Protein AF-A0A7V9I1A1-F1 (afdb_monomer_lite)

Secondary structure (DSSP, 8-state):
----HHHHHHHHHHHHHHHHHHHHHHHHHHTTS-----EETTEE--EEGGGGTTSS--SHHHHHHHHHHTT--EEEEEHHHHHHHTTPPP--PPTT-TTSTT-----PPPPHHHHHHHHHHHHHHHHHHHH--HHHHHHHHHHHHHTT-EEEEEEPPPTT--

Radius of gyration: 25.48 Å; chains: 1; bounding box: 79×48×52 Å

pLDDT: mean 81.02, std 17.99, range [33.78, 98.0]

Sequence (162 aa):
MSVTRREFGKLAIAAVPAALIGDRVLASAAAQQPRPNSLINGVQIGVISYSYRAMPAQGADAVLRYVLESGISAVELMGGPIEAYAGAPAMTRPPGGPGGPGGPGGRRPPTPEEVAAREKYAAELKAWRLSQSMDTFKALRKMYNDAGVTIYATKLLATSMS

Structure (mmCIF, N/CA/C/O backbone):
data_AF-A0A7V9I1A1-F1
#
_entry.id   AF-A0A7V9I1A1-F1
#
loop_
_atom_site.group_PDB
_atom_site.id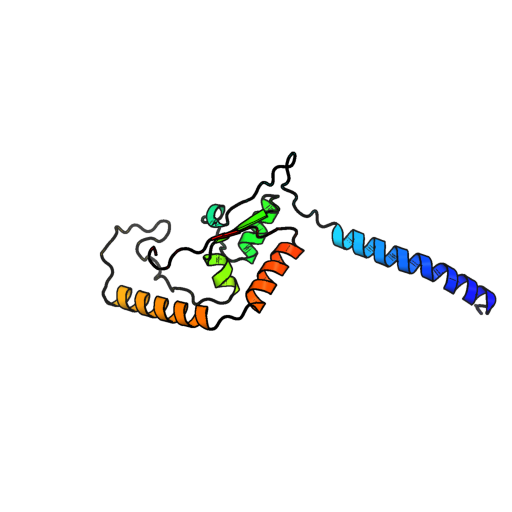
_atom_site.type_symbol
_atom_site.label_atom_id
_atom_site.label_alt_id
_atom_site.label_comp_id
_atom_site.label_asym_id
_atom_site.label_entity_id
_atom_site.label_seq_id
_atom_site.pdbx_PDB_ins_code
_atom_site.Cartn_x
_atom_site.Cartn_y
_atom_site.Cartn_z
_atom_site.occupancy
_atom_site.B_iso_or_equiv
_atom_site.auth_seq_id
_atom_site.auth_comp_id
_atom_site.auth_asym_id
_atom_site.auth_atom_id
_atom_site.pdbx_PDB_model_num
ATOM 1 N N . MET A 1 1 ? -41.710 -38.151 23.138 1.00 54.78 1 MET A N 1
ATOM 2 C CA . MET A 1 1 ? -42.169 -36.959 23.885 1.00 54.78 1 MET A CA 1
ATOM 3 C C . MET A 1 1 ? 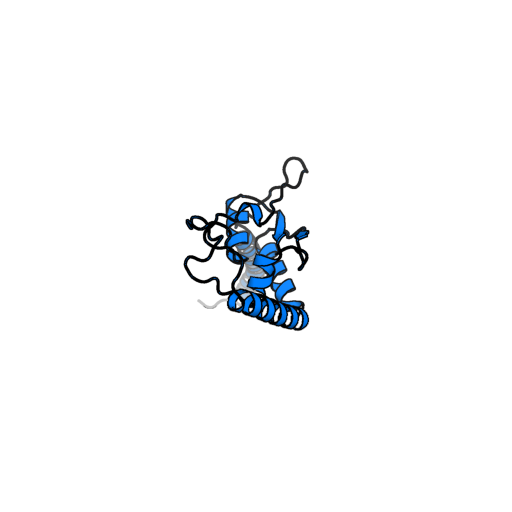-43.007 -36.105 22.950 1.00 54.78 1 MET A C 1
ATOM 5 O O . MET A 1 1 ? -42.492 -35.682 21.925 1.00 54.78 1 MET A O 1
ATOM 9 N N . SER A 1 2 ? -44.292 -35.910 23.242 1.00 71.31 2 SER A N 1
ATOM 10 C CA . SER A 1 2 ? -45.163 -35.009 22.478 1.00 71.31 2 SER A CA 1
ATOM 11 C C . SER A 1 2 ? -45.074 -33.603 23.069 1.00 71.31 2 SER A C 1
ATOM 13 O O . SER A 1 2 ? -45.485 -33.403 24.208 1.00 71.31 2 SER A O 1
ATOM 15 N N . VAL A 1 3 ? -44.533 -32.645 22.317 1.00 77.44 3 VAL A N 1
ATOM 16 C CA . VAL A 1 3 ? -44.483 -31.236 22.733 1.00 77.44 3 VAL A CA 1
ATOM 17 C C . VAL A 1 3 ? -45.867 -30.622 22.536 1.00 77.44 3 VAL A C 1
ATOM 19 O O . VAL A 1 3 ? -46.421 -30.651 21.437 1.00 77.44 3 VAL A O 1
ATOM 22 N N . THR A 1 4 ? -46.452 -30.076 23.598 1.00 87.44 4 THR A N 1
ATOM 23 C CA . THR A 1 4 ? -47.755 -29.407 23.526 1.00 87.44 4 THR A CA 1
ATOM 24 C C . THR A 1 4 ? -47.635 -28.040 22.849 1.00 87.44 4 THR A C 1
ATOM 26 O O . THR A 1 4 ? -46.586 -27.397 22.876 1.00 87.44 4 THR A O 1
ATOM 29 N N . ARG A 1 5 ? -48.736 -27.524 22.281 1.00 82.69 5 ARG A N 1
ATOM 30 C CA . ARG A 1 5 ? -48.761 -26.193 21.632 1.00 82.69 5 ARG A CA 1
ATOM 31 C C . ARG A 1 5 ? -48.266 -25.069 22.555 1.00 82.69 5 ARG A C 1
ATOM 33 O O . ARG A 1 5 ? -47.632 -24.122 22.101 1.00 82.69 5 ARG A O 1
ATOM 40 N N . ARG A 1 6 ? -48.523 -25.193 23.861 1.00 81.00 6 ARG A N 1
ATOM 41 C CA . ARG A 1 6 ? -48.079 -24.239 24.887 1.00 81.00 6 ARG A CA 1
ATOM 42 C C . ARG A 1 6 ? -46.581 -24.348 25.176 1.00 81.00 6 ARG A C 1
ATOM 44 O O . ARG A 1 6 ? -45.935 -23.331 25.404 1.00 81.00 6 ARG A O 1
ATOM 51 N N . GLU A 1 7 ? -46.029 -25.556 25.168 1.00 81.50 7 GLU A N 1
ATOM 52 C CA . GLU A 1 7 ? -44.587 -25.784 25.326 1.00 81.50 7 GLU A CA 1
ATOM 53 C C . GLU A 1 7 ? -43.812 -25.328 24.092 1.00 81.50 7 GLU A C 1
ATOM 55 O O . GLU A 1 7 ? -42.782 -24.676 24.238 1.00 81.50 7 GLU A O 1
ATOM 60 N N . PHE A 1 8 ? -44.354 -25.560 22.893 1.00 81.62 8 PHE A N 1
ATOM 61 C CA . PHE A 1 8 ? -43.790 -25.037 21.649 1.00 81.62 8 PHE A CA 1
ATOM 62 C C . PHE A 1 8 ? -43.726 -23.503 21.658 1.00 81.62 8 PHE A C 1
ATOM 64 O O . PHE A 1 8 ? -42.681 -22.931 21.362 1.00 81.62 8 PHE A O 1
ATOM 71 N N . GLY A 1 9 ? -44.804 -22.830 22.080 1.00 79.12 9 GLY A N 1
ATOM 72 C CA . GLY A 1 9 ? -44.822 -21.368 22.202 1.00 79.12 9 GLY A CA 1
ATOM 73 C C . GLY A 1 9 ? -43.788 -20.829 23.198 1.00 79.12 9 GLY A C 1
ATOM 74 O O . GLY A 1 9 ? -43.125 -19.832 22.920 1.00 79.12 9 GLY A O 1
ATOM 75 N N . LYS A 1 10 ? -43.585 -21.513 24.331 1.00 77.12 10 LYS A N 1
ATOM 76 C CA . LYS A 1 10 ? -42.542 -21.152 25.306 1.00 77.12 10 LYS A CA 1
ATOM 77 C C . LYS A 1 10 ? -41.131 -21.336 24.741 1.00 77.12 10 LYS A C 1
ATOM 79 O O . LYS A 1 10 ? -40.283 -20.476 24.964 1.00 77.12 10 LYS A O 1
ATOM 84 N N . LEU A 1 11 ? -40.890 -22.418 23.997 1.00 76.62 11 LEU A N 1
ATOM 85 C CA . LEU A 1 11 ? -39.599 -22.672 23.351 1.00 76.62 11 LEU A CA 1
ATOM 86 C C . LEU A 1 11 ? -39.292 -21.630 22.266 1.00 76.62 11 LEU A C 1
ATOM 88 O O . LEU A 1 11 ? -38.180 -21.115 22.209 1.00 76.62 11 LEU A O 1
ATOM 92 N N . ALA A 1 12 ? -40.286 -21.284 21.443 1.00 74.62 12 ALA A N 1
ATOM 93 C CA . ALA A 1 12 ? -40.140 -20.299 20.375 1.00 74.62 12 ALA A CA 1
ATOM 94 C C . ALA A 1 12 ? -39.806 -18.900 20.921 1.00 74.62 12 ALA A C 1
ATOM 96 O O . ALA A 1 12 ? -38.932 -18.224 20.385 1.00 74.62 12 ALA A O 1
ATOM 97 N N . ILE A 1 13 ? -40.439 -18.486 22.026 1.00 74.81 13 ILE A N 1
ATOM 98 C CA . ILE A 1 13 ? -40.155 -17.195 22.673 1.00 74.81 13 ILE A CA 1
ATOM 99 C C . ILE A 1 13 ? -38.755 -17.184 23.306 1.00 74.81 13 ILE A C 1
ATOM 101 O O . ILE A 1 13 ? -38.062 -16.175 23.219 1.00 74.81 13 ILE A O 1
ATOM 105 N N . ALA A 1 14 ? -38.306 -18.293 23.902 1.00 70.25 14 ALA A N 1
ATOM 106 C CA . ALA A 1 14 ? -36.967 -18.396 24.489 1.00 70.25 14 ALA A CA 1
ATOM 107 C C . ALA A 1 14 ? -35.839 -18.449 23.435 1.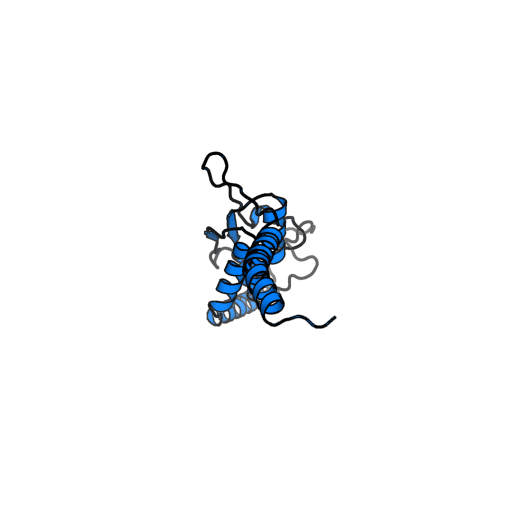00 70.25 14 ALA A C 1
ATOM 109 O O . ALA A 1 14 ? -34.715 -18.033 23.714 1.00 70.25 14 ALA A O 1
ATOM 110 N N . ALA A 1 15 ? -36.134 -18.919 22.220 1.00 63.28 15 ALA A N 1
ATOM 111 C CA . ALA A 1 15 ? -35.158 -19.032 21.138 1.00 63.28 15 ALA A CA 1
ATOM 112 C C . ALA A 1 15 ? -34.798 -17.682 20.488 1.00 63.28 15 ALA A C 1
ATOM 114 O O . ALA A 1 15 ? -33.676 -17.519 20.014 1.00 63.28 15 ALA A O 1
ATOM 115 N N . VAL A 1 16 ? -35.703 -16.694 20.493 1.00 65.62 16 VAL A N 1
ATOM 116 C CA . VAL A 1 16 ? -35.464 -15.386 19.849 1.00 65.62 16 VAL A CA 1
ATOM 117 C C . VAL A 1 16 ? -34.360 -14.576 20.552 1.00 65.62 16 VAL A C 1
ATOM 119 O O . VAL A 1 16 ? -33.427 -14.146 19.872 1.00 65.62 16 VAL A O 1
ATOM 122 N N . PRO A 1 17 ? -34.364 -14.403 21.891 1.00 66.19 17 PRO A N 1
ATOM 123 C CA . PRO A 1 17 ? -33.251 -13.763 22.592 1.00 66.19 17 PRO A CA 1
ATOM 124 C C . PRO A 1 17 ? -31.943 -14.545 22.444 1.00 66.19 17 PRO A C 1
ATOM 126 O O . PRO A 1 17 ? -30.890 -13.939 22.278 1.00 66.19 17 PRO A O 1
ATOM 129 N N . ALA A 1 18 ? -32.002 -15.881 22.462 1.00 65.69 18 ALA A N 1
ATOM 130 C CA . ALA A 1 18 ? -30.822 -16.732 22.334 1.00 65.69 18 ALA A CA 1
ATOM 131 C C . ALA A 1 18 ? -30.158 -16.614 20.950 1.00 65.69 18 ALA A C 1
ATOM 133 O O . ALA A 1 18 ? -28.935 -16.535 20.878 1.00 65.69 18 ALA A O 1
ATOM 134 N N . ALA A 1 19 ? -30.941 -16.523 19.870 1.00 64.44 19 ALA A N 1
ATOM 135 C CA . ALA A 1 19 ? -30.427 -16.285 18.519 1.00 64.44 19 ALA A CA 1
ATOM 136 C C . ALA A 1 19 ? -29.805 -14.884 18.381 1.00 64.44 19 ALA A C 1
ATOM 138 O O . ALA A 1 19 ? -28.697 -14.742 17.872 1.00 64.44 19 ALA A O 1
ATOM 139 N N . LEU A 1 20 ? -30.460 -13.854 18.931 1.00 65.56 20 LEU A N 1
ATOM 140 C CA . LEU A 1 20 ? -29.950 -12.477 18.909 1.00 65.56 20 LEU A CA 1
ATOM 141 C C . LEU A 1 20 ? -28.662 -12.299 19.732 1.00 65.56 20 LEU A C 1
ATOM 143 O O . LEU A 1 20 ? -27.807 -11.483 19.382 1.00 65.56 20 LEU A O 1
ATOM 147 N N . ILE A 1 21 ? -28.515 -13.043 20.831 1.00 66.81 21 ILE A N 1
ATOM 148 C CA . ILE A 1 21 ? -27.288 -13.065 21.637 1.00 66.81 21 ILE A CA 1
ATOM 149 C C . ILE A 1 21 ? -26.211 -13.893 20.930 1.00 66.81 21 ILE A C 1
ATOM 151 O O . ILE A 1 21 ? -25.067 -13.453 20.872 1.00 66.81 21 ILE A O 1
ATOM 155 N N . GLY A 1 22 ? -26.570 -15.038 20.345 1.00 62.88 22 GLY A N 1
ATOM 156 C CA . GLY A 1 22 ? -25.660 -15.888 19.576 1.00 62.88 22 GLY A CA 1
ATOM 157 C C . GLY A 1 22 ? -24.988 -15.137 18.427 1.00 62.88 22 GLY A C 1
ATOM 158 O O . GLY A 1 22 ? -23.762 -15.136 18.342 1.00 62.88 22 GLY A O 1
ATOM 159 N N . ASP A 1 23 ? -25.762 -14.400 17.627 1.00 59.75 23 ASP A N 1
ATOM 160 C CA . ASP A 1 23 ? -25.239 -13.603 16.509 1.00 59.75 23 ASP A CA 1
ATOM 161 C C . ASP A 1 23 ? -24.319 -12.467 16.977 1.00 59.75 23 ASP A C 1
ATOM 163 O O . ASP A 1 23 ? -23.288 -12.194 16.362 1.00 59.75 23 ASP A O 1
ATOM 167 N N . ARG A 1 24 ? -24.638 -11.818 18.103 1.00 58.84 24 ARG A N 1
ATOM 168 C CA . ARG A 1 24 ? -23.799 -10.751 18.679 1.00 58.84 24 ARG A CA 1
ATOM 169 C C . ARG A 1 24 ? -22.521 -11.279 19.323 1.00 58.84 24 ARG A C 1
ATOM 171 O O . ARG A 1 24 ? -21.488 -10.612 19.270 1.00 58.84 24 ARG A O 1
ATOM 178 N N . VAL A 1 25 ? -22.565 -12.463 19.922 1.00 60.09 25 VAL A N 1
ATOM 179 C CA . VAL A 1 25 ? -21.390 -13.120 20.506 1.00 60.09 25 VAL A CA 1
ATOM 180 C C . VAL A 1 25 ? -20.476 -13.650 19.401 1.00 60.09 25 VAL A C 1
ATOM 182 O O . VAL A 1 25 ? -19.271 -13.453 19.474 1.00 60.09 25 VAL A O 1
ATOM 185 N N . LEU A 1 26 ? -21.027 -14.210 18.323 1.00 60.12 26 LEU A N 1
ATOM 186 C CA . LEU A 1 26 ? -20.253 -14.620 17.148 1.00 60.12 26 LEU A CA 1
ATOM 187 C C . LEU A 1 26 ? -19.664 -13.421 16.393 1.00 60.12 26 LEU A C 1
ATOM 189 O O . LEU A 1 26 ? -18.498 -13.458 16.012 1.00 60.12 26 LEU A O 1
ATOM 193 N N . ALA A 1 27 ? -20.416 -12.328 16.237 1.00 59.75 27 ALA A N 1
ATOM 194 C CA . ALA A 1 27 ? -19.906 -11.098 15.631 1.00 59.75 27 ALA A CA 1
ATOM 195 C C . ALA A 1 27 ? -18.823 -10.424 16.491 1.00 59.75 27 ALA A C 1
ATOM 197 O O . ALA A 1 27 ? -17.846 -9.903 15.955 1.00 59.75 27 ALA A O 1
ATOM 198 N N . SER A 1 28 ? -18.956 -10.457 17.822 1.00 56.12 28 SER A N 1
ATOM 199 C CA . SER A 1 28 ? -17.919 -9.945 18.727 1.00 56.12 28 SER A CA 1
ATOM 200 C C . SER A 1 28 ? -16.705 -10.874 18.805 1.00 56.12 28 SER A C 1
ATOM 202 O O . SER A 1 28 ? -15.589 -10.376 18.903 1.00 56.12 28 SER A O 1
ATOM 204 N N . ALA A 1 29 ? -16.886 -12.190 18.646 1.00 56.19 29 ALA A N 1
ATOM 205 C CA . ALA A 1 29 ? -15.800 -13.158 18.520 1.00 56.19 29 ALA A CA 1
ATOM 206 C C . ALA A 1 29 ? -15.033 -13.052 17.193 1.00 56.19 29 ALA A C 1
ATOM 208 O O . ALA A 1 29 ? -13.807 -13.102 17.171 1.00 56.19 29 ALA A O 1
ATOM 209 N N . ALA A 1 30 ? -15.724 -12.795 16.083 1.00 53.94 30 ALA A N 1
ATOM 210 C CA . ALA A 1 30 ? -15.086 -12.480 14.805 1.00 53.94 30 ALA A CA 1
ATOM 211 C C . ALA A 1 30 ? -14.366 -11.114 14.822 1.00 53.94 30 ALA A C 1
ATOM 213 O O . ALA A 1 30 ? -13.427 -10.895 14.058 1.00 53.94 30 ALA A O 1
ATOM 214 N N . ALA A 1 31 ? -14.763 -10.204 15.718 1.00 55.06 31 ALA A N 1
ATOM 215 C CA . ALA A 1 31 ? -14.103 -8.920 15.945 1.00 55.06 31 ALA A CA 1
ATOM 216 C C . ALA A 1 31 ? -12.896 -8.991 16.908 1.00 55.06 31 ALA A C 1
ATOM 218 O O . ALA A 1 31 ? -12.267 -7.963 17.147 1.00 55.06 31 ALA A O 1
ATOM 219 N N . GLN A 1 32 ? -12.557 -10.171 17.450 1.00 53.56 32 GLN A N 1
ATOM 220 C CA . GLN A 1 32 ? -11.468 -10.361 18.424 1.00 53.56 32 GLN A CA 1
ATOM 221 C C . GLN A 1 32 ? -10.072 -10.513 17.813 1.00 53.56 32 GLN A C 1
ATOM 223 O O . GLN A 1 32 ? -9.121 -10.707 18.566 1.00 53.56 32 GLN A O 1
ATOM 228 N N . GLN A 1 33 ? -9.895 -10.391 16.493 1.00 56.78 33 GLN A N 1
ATOM 229 C CA . GLN A 1 33 ? -8.552 -10.101 15.985 1.00 56.78 33 GLN A CA 1
ATOM 230 C C . GLN A 1 33 ? -8.182 -8.703 16.496 1.00 56.78 33 GLN A C 1
ATOM 232 O O . GLN A 1 33 ? -8.873 -7.749 16.122 1.00 56.78 33 GLN A O 1
ATOM 237 N N . PRO A 1 34 ? -7.173 -8.555 17.379 1.00 66.25 34 PRO A N 1
ATOM 238 C CA . PRO A 1 34 ? -6.798 -7.248 17.888 1.00 66.25 34 PRO A CA 1
ATOM 239 C C . PRO A 1 34 ? -6.335 -6.413 16.698 1.00 66.25 34 PRO A C 1
ATOM 241 O O . PRO A 1 34 ? -5.241 -6.600 16.169 1.00 66.25 34 PRO A O 1
ATOM 244 N N . ARG A 1 35 ? -7.211 -5.518 16.232 1.00 81.75 35 ARG A N 1
ATOM 245 C CA . ARG A 1 35 ? -6.849 -4.560 15.195 1.00 81.75 35 ARG A CA 1
ATOM 246 C C . ARG A 1 35 ? -5.734 -3.688 15.763 1.00 81.75 35 ARG A C 1
ATOM 248 O O . ARG A 1 35 ? -5.852 -3.262 16.919 1.00 81.75 35 ARG A O 1
ATOM 255 N N . PRO A 1 36 ? -4.670 -3.414 14.995 1.00 90.38 36 PRO A N 1
ATOM 256 C CA . PRO A 1 36 ? -3.641 -2.507 15.466 1.00 90.38 36 PRO A CA 1
ATOM 257 C C . PRO A 1 36 ? -4.273 -1.151 15.784 1.00 90.38 36 PRO A C 1
ATOM 259 O O . PRO A 1 36 ? -5.216 -0.710 15.123 1.00 90.38 36 PRO A O 1
ATOM 262 N N . ASN A 1 37 ? -3.742 -0.480 16.799 1.00 93.94 37 ASN A N 1
ATOM 263 C CA . ASN A 1 37 ? -4.123 0.882 17.127 1.00 93.94 37 ASN A CA 1
ATOM 264 C C . ASN A 1 37 ? -2.868 1.667 17.489 1.00 93.94 37 ASN A C 1
ATOM 266 O O . ASN A 1 37 ? -2.389 1.606 18.619 1.00 93.94 37 ASN A O 1
ATOM 270 N N . SER A 1 38 ? -2.346 2.409 16.517 1.00 95.94 38 SER A N 1
ATOM 271 C CA . SER A 1 38 ? -1.167 3.253 16.697 1.00 95.94 38 SER A CA 1
ATOM 272 C C . SER A 1 38 ? -1.520 4.720 16.955 1.00 95.94 38 SER A C 1
ATOM 274 O O . SER A 1 38 ? -0.739 5.616 16.634 1.00 95.94 38 SER A O 1
ATOM 276 N N . LEU A 1 39 ? -2.692 4.977 17.546 1.00 96.44 39 LEU A N 1
ATOM 277 C CA . LEU A 1 39 ? -3.065 6.275 18.102 1.00 96.44 39 LEU A CA 1
ATOM 278 C C . LEU A 1 39 ? -2.554 6.379 19.546 1.00 96.44 39 LEU A C 1
ATOM 280 O O . LEU A 1 39 ? -3.176 5.874 20.480 1.00 96.44 39 LEU A O 1
ATOM 284 N N . ILE A 1 40 ? -1.417 7.045 19.734 1.00 95.62 40 ILE A N 1
ATOM 285 C CA . ILE A 1 40 ? -0.739 7.157 21.031 1.00 95.62 40 ILE A CA 1
ATOM 286 C C . ILE A 1 40 ? -0.933 8.576 21.552 1.00 95.62 40 ILE A C 1
ATOM 288 O O . ILE A 1 40 ? -0.475 9.531 20.932 1.00 95.62 40 ILE A O 1
ATOM 292 N N . ASN A 1 41 ? -1.625 8.730 22.684 1.00 96.44 41 ASN A N 1
ATOM 293 C CA . ASN A 1 41 ? -1.917 10.037 23.291 1.00 96.44 41 ASN A CA 1
ATOM 294 C C . ASN A 1 41 ? -2.558 11.040 22.306 1.00 96.44 41 ASN A C 1
ATOM 296 O O . ASN A 1 41 ? -2.259 12.231 22.332 1.00 96.44 41 ASN A O 1
ATOM 300 N N . GLY A 1 42 ? -3.414 10.550 21.403 1.00 96.25 42 GLY A N 1
ATOM 301 C CA . GLY A 1 42 ? -4.063 11.363 20.367 1.00 96.25 42 GLY A CA 1
ATOM 302 C C . GLY A 1 42 ? -3.211 11.636 19.120 1.00 96.25 42 GLY A C 1
ATOM 303 O O . GLY A 1 42 ? -3.704 12.258 18.184 1.00 96.25 42 GLY A O 1
ATOM 304 N N . VAL A 1 43 ? -1.968 11.149 19.062 1.00 97.00 43 VAL A N 1
ATOM 305 C CA . VAL A 1 43 ? -1.088 11.268 17.891 1.00 97.00 43 VAL A CA 1
ATOM 306 C C . VAL A 1 43 ? -1.147 9.985 17.067 1.00 97.00 43 VAL A C 1
ATOM 308 O O . VAL A 1 43 ? -0.827 8.904 17.561 1.00 97.00 43 VAL A O 1
ATOM 311 N N . GLN A 1 44 ? -1.554 10.095 15.799 1.00 97.25 44 GLN A N 1
ATOM 312 C CA . GLN A 1 44 ? -1.563 8.963 14.873 1.00 97.25 44 GLN A CA 1
ATOM 313 C C . GLN A 1 44 ? -0.137 8.669 14.406 1.00 97.25 44 GLN A C 1
ATOM 315 O O . GLN A 1 44 ? 0.443 9.432 13.634 1.00 97.25 44 GLN A O 1
ATOM 320 N N . ILE A 1 45 ? 0.410 7.532 14.827 1.00 97.69 45 ILE A N 1
ATOM 321 C CA . ILE A 1 45 ? 1.676 7.025 14.304 1.00 97.69 45 ILE A CA 1
ATOM 322 C C . ILE A 1 45 ? 1.381 6.234 13.034 1.00 97.69 45 ILE A C 1
ATOM 324 O O . ILE A 1 45 ? 0.563 5.311 13.047 1.00 97.69 45 ILE A O 1
ATOM 328 N N . GLY A 1 46 ? 2.020 6.620 11.934 1.00 97.19 46 GLY A N 1
ATOM 329 C CA . GLY A 1 46 ? 1.915 5.950 10.643 1.00 97.19 46 GLY A CA 1
ATOM 330 C C . GLY A 1 46 ? 3.277 5.541 10.097 1.00 97.19 46 GLY A C 1
ATOM 331 O O . GLY A 1 46 ? 4.318 5.928 10.629 1.00 97.19 46 GLY A O 1
ATOM 332 N N . VAL A 1 47 ? 3.269 4.753 9.025 1.00 97.44 47 VAL A N 1
ATOM 333 C CA . VAL A 1 47 ? 4.489 4.290 8.353 1.00 97.44 47 VAL A CA 1
ATOM 334 C C . VAL A 1 47 ? 4.361 4.418 6.838 1.00 97.44 47 VAL A C 1
ATOM 336 O O . VAL A 1 47 ? 3.307 4.150 6.271 1.00 97.44 47 VAL A O 1
ATOM 339 N N . ILE A 1 48 ? 5.442 4.798 6.161 1.00 96.81 48 ILE A N 1
ATOM 340 C CA . ILE A 1 48 ? 5.530 4.717 4.699 1.00 96.81 48 ILE A CA 1
ATOM 341 C C . ILE A 1 48 ? 6.001 3.321 4.278 1.00 96.81 48 ILE A C 1
ATOM 343 O O . ILE A 1 48 ? 6.930 2.772 4.871 1.00 96.81 48 ILE A O 1
ATOM 347 N N . SER A 1 49 ? 5.432 2.758 3.209 1.00 95.00 49 SER A N 1
ATOM 348 C CA . SER A 1 49 ? 5.794 1.418 2.717 1.00 95.00 49 SER A CA 1
ATOM 349 C C . SER A 1 49 ? 7.295 1.251 2.417 1.00 95.00 49 SER A C 1
ATOM 351 O O . SER A 1 49 ? 7.824 0.146 2.511 1.00 95.00 49 SER A O 1
ATOM 353 N N . TYR A 1 50 ? 8.016 2.342 2.119 1.00 94.00 50 TYR 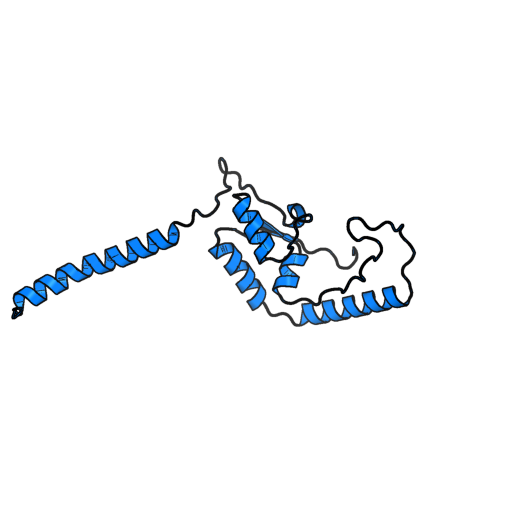A N 1
ATOM 354 C CA . TYR A 1 50 ? 9.472 2.344 1.900 1.00 94.00 50 TYR A CA 1
ATOM 355 C C . TYR A 1 50 ? 10.299 1.891 3.113 1.00 94.00 50 TYR A C 1
ATOM 357 O O . TYR A 1 50 ? 11.445 1.445 2.963 1.00 94.00 50 TYR A O 1
ATOM 365 N N . SER A 1 51 ? 9.743 1.996 4.321 1.00 95.31 51 SER A N 1
ATOM 366 C CA . SER A 1 51 ? 10.380 1.486 5.537 1.00 95.31 51 SER A CA 1
ATOM 367 C C . SER A 1 51 ? 10.633 -0.024 5.454 1.00 95.31 51 SER A C 1
ATOM 369 O O . SER A 1 51 ? 11.605 -0.503 6.029 1.00 95.31 51 SER A O 1
ATOM 371 N N . TYR A 1 52 ? 9.849 -0.751 4.646 1.00 94.75 52 TYR A N 1
ATOM 372 C CA . TYR A 1 52 ? 9.961 -2.197 4.433 1.00 94.75 52 TYR A CA 1
ATOM 373 C C . TYR A 1 52 ? 10.727 -2.590 3.156 1.00 94.75 52 TYR A C 1
ATOM 375 O O . TYR A 1 52 ? 10.686 -3.746 2.748 1.00 94.75 52 TYR A O 1
ATOM 383 N N . ARG A 1 53 ? 11.458 -1.675 2.503 1.00 91.56 53 ARG A N 1
ATOM 384 C CA . ARG A 1 53 ? 12.153 -1.936 1.215 1.00 91.56 53 ARG A CA 1
ATOM 385 C C . ARG A 1 53 ? 13.175 -3.081 1.231 1.00 91.56 53 ARG A C 1
ATOM 387 O O . ARG A 1 53 ? 13.530 -3.596 0.179 1.00 91.56 53 ARG A O 1
ATOM 394 N N . ALA A 1 54 ? 13.701 -3.420 2.408 1.00 90.50 54 ALA A N 1
ATOM 395 C CA . ALA A 1 54 ? 14.657 -4.512 2.589 1.00 90.50 54 ALA A CA 1
ATOM 396 C C . ALA A 1 54 ? 13.968 -5.855 2.891 1.00 90.50 54 ALA A C 1
ATOM 398 O O . ALA A 1 54 ? 14.644 -6.866 3.059 1.00 90.50 54 ALA A O 1
ATOM 399 N N . MET A 1 55 ? 12.634 -5.867 2.978 1.00 90.50 55 MET A N 1
ATOM 400 C CA . MET A 1 55 ? 11.864 -7.073 3.251 1.00 90.50 55 MET A CA 1
ATOM 401 C C . MET A 1 55 ? 11.710 -7.925 1.977 1.00 90.50 55 MET A C 1
ATOM 403 O O . MET A 1 55 ? 11.588 -7.368 0.884 1.00 90.50 55 MET A O 1
ATOM 407 N N . PRO A 1 56 ? 11.666 -9.266 2.080 1.00 88.75 56 PRO A N 1
ATOM 408 C CA . PRO A 1 56 ? 11.696 -10.147 0.908 1.00 88.75 56 PRO A CA 1
ATOM 409 C C . PRO A 1 56 ? 10.514 -9.986 -0.059 1.00 88.75 56 PRO A C 1
ATOM 411 O O . PRO A 1 56 ? 10.694 -10.080 -1.270 1.00 88.75 56 PRO A O 1
ATOM 414 N N . ALA A 1 57 ? 9.307 -9.743 0.460 1.00 90.19 57 ALA A N 1
ATOM 415 C CA . ALA A 1 57 ? 8.102 -9.568 -0.344 1.00 90.19 57 ALA A CA 1
ATOM 416 C C . ALA A 1 57 ? 7.689 -8.092 -0.355 1.00 90.19 57 ALA A C 1
ATOM 418 O O . ALA A 1 57 ? 7.675 -7.443 0.683 1.00 90.19 57 ALA A O 1
ATOM 419 N N . GLN A 1 58 ? 7.354 -7.559 -1.531 1.00 87.75 58 GLN A N 1
ATOM 420 C CA . GLN A 1 58 ? 7.059 -6.130 -1.727 1.00 87.75 58 GLN A CA 1
ATOM 421 C C . GLN A 1 58 ? 5.624 -5.874 -2.232 1.00 87.75 58 GLN A C 1
ATOM 423 O O . GLN A 1 58 ? 5.279 -4.742 -2.567 1.00 87.75 58 GLN A O 1
ATOM 428 N N . GLY A 1 59 ? 4.789 -6.918 -2.304 1.00 91.69 59 GLY A N 1
ATOM 429 C CA . GLY A 1 59 ? 3.372 -6.810 -2.665 1.00 91.69 59 GLY A CA 1
ATOM 430 C C . GLY A 1 59 ? 2.548 -6.080 -1.600 1.00 91.69 59 GLY A C 1
ATOM 431 O O . GLY A 1 59 ? 2.978 -5.939 -0.454 1.00 91.69 59 GLY A O 1
ATOM 432 N N . ALA A 1 60 ? 1.356 -5.609 -1.969 1.00 94.44 60 ALA A N 1
ATOM 433 C CA . ALA A 1 60 ? 0.466 -4.912 -1.038 1.00 94.44 60 ALA A CA 1
ATOM 434 C C . ALA A 1 60 ? 0.048 -5.791 0.156 1.00 94.44 60 ALA A C 1
ATOM 436 O O . ALA A 1 60 ? 0.029 -5.330 1.292 1.00 94.44 60 ALA A O 1
ATOM 437 N N . ASP A 1 61 ? -0.200 -7.078 -0.074 1.00 95.25 61 ASP A N 1
ATOM 438 C CA . ASP A 1 61 ? -0.472 -8.072 0.968 1.00 95.25 61 ASP A CA 1
ATOM 439 C C . ASP A 1 61 ? 0.706 -8.217 1.950 1.00 95.25 61 ASP A C 1
ATOM 441 O O . ASP A 1 61 ? 0.521 -8.275 3.167 1.00 95.25 61 ASP A O 1
ATOM 445 N N . ALA A 1 62 ? 1.937 -8.216 1.428 1.00 95.50 62 ALA A N 1
ATOM 446 C CA . ALA A 1 62 ? 3.145 -8.302 2.234 1.00 95.50 62 ALA A CA 1
ATOM 447 C C . ALA A 1 62 ? 3.369 -7.034 3.059 1.00 95.50 62 ALA A C 1
ATOM 449 O O . ALA A 1 62 ? 3.642 -7.125 4.253 1.00 95.50 62 ALA A O 1
ATOM 450 N N . VAL A 1 63 ? 3.195 -5.860 2.446 1.00 96.50 63 VAL A N 1
ATOM 451 C CA . VAL A 1 63 ? 3.275 -4.578 3.152 1.00 96.50 63 VAL A CA 1
ATOM 452 C C . VAL A 1 63 ? 2.221 -4.508 4.252 1.00 96.50 63 VAL A C 1
ATOM 454 O O . VAL A 1 63 ? 2.558 -4.120 5.367 1.00 96.50 63 VAL A O 1
ATOM 457 N N . LEU A 1 64 ? 0.975 -4.909 3.980 1.00 97.12 64 LEU A N 1
ATOM 458 C CA . LEU A 1 64 ? -0.073 -4.967 4.999 1.00 97.12 64 LEU A CA 1
ATOM 459 C C . LEU A 1 64 ? 0.351 -5.850 6.175 1.00 97.12 64 LEU A C 1
ATOM 461 O O . LEU A 1 64 ? 0.280 -5.410 7.317 1.00 97.12 64 LEU A O 1
ATOM 465 N N . ARG A 1 65 ? 0.861 -7.056 5.906 1.00 96.50 65 ARG A N 1
ATOM 466 C CA . ARG A 1 65 ? 1.366 -7.947 6.957 1.00 96.50 65 ARG A CA 1
ATOM 467 C C . ARG A 1 65 ? 2.452 -7.281 7.808 1.00 96.50 65 ARG A C 1
ATOM 469 O O . ARG A 1 65 ? 2.348 -7.315 9.027 1.00 96.50 65 ARG A O 1
ATOM 476 N N . TYR A 1 66 ? 3.436 -6.617 7.201 1.00 97.12 66 TYR A N 1
ATOM 477 C CA . TYR A 1 66 ? 4.493 -5.934 7.959 1.00 97.12 66 TYR A CA 1
ATOM 478 C C . TYR A 1 66 ? 3.964 -4.779 8.816 1.00 97.12 66 TYR A C 1
ATOM 480 O O . TYR A 1 66 ? 4.435 -4.571 9.934 1.00 97.12 66 TYR A O 1
ATOM 488 N N . VAL A 1 67 ? 2.970 -4.041 8.314 1.00 97.06 67 VAL A N 1
ATOM 489 C CA . VAL A 1 67 ? 2.291 -2.974 9.063 1.00 97.06 67 VAL A CA 1
ATOM 490 C C . VAL A 1 67 ? 1.574 -3.547 10.289 1.00 97.06 67 VAL A C 1
ATOM 492 O O . VAL A 1 67 ? 1.736 -3.016 11.389 1.00 97.06 67 VAL A O 1
ATOM 495 N N . LEU A 1 68 ? 0.854 -4.661 10.116 1.00 96.06 68 LEU A N 1
ATOM 496 C CA . LEU A 1 68 ? 0.174 -5.371 11.203 1.00 96.06 68 LEU A CA 1
ATOM 497 C C . LEU A 1 68 ? 1.168 -5.898 12.248 1.00 96.06 68 LEU A C 1
ATOM 499 O O . LEU A 1 68 ? 0.982 -5.660 13.438 1.00 96.06 68 LEU A O 1
ATOM 503 N N . GLU A 1 69 ? 2.251 -6.546 11.812 1.00 95.31 69 GLU A N 1
ATOM 504 C CA . GLU A 1 69 ? 3.327 -7.045 12.687 1.00 95.31 69 GLU A CA 1
ATOM 505 C C . GLU A 1 69 ? 4.029 -5.914 13.456 1.00 95.31 69 GLU A C 1
ATOM 507 O O . GLU A 1 69 ? 4.504 -6.119 14.570 1.00 95.31 69 GLU A O 1
ATOM 512 N N . SER A 1 70 ? 4.053 -4.703 12.893 1.00 95.44 70 SER A N 1
ATOM 513 C CA . SER A 1 70 ? 4.595 -3.508 13.552 1.00 95.44 70 SER A CA 1
ATOM 514 C C . SER A 1 70 ? 3.619 -2.868 14.552 1.00 95.44 70 SER A C 1
ATOM 516 O O . SER A 1 70 ? 3.977 -1.889 15.203 1.00 95.44 70 SER A O 1
ATOM 518 N N . GLY A 1 71 ? 2.378 -3.359 14.653 1.00 96.06 71 GLY A N 1
ATOM 519 C CA . GLY A 1 71 ? 1.334 -2.763 15.491 1.00 96.06 71 GLY A CA 1
ATOM 520 C C . GLY A 1 71 ? 0.833 -1.402 14.992 1.00 96.06 71 GLY A C 1
ATOM 521 O O . GLY A 1 71 ? 0.281 -0.627 15.772 1.00 96.06 71 GLY A O 1
ATOM 522 N N . ILE A 1 72 ? 1.029 -1.091 13.706 1.00 97.25 72 ILE A N 1
ATOM 523 C CA . ILE A 1 72 ? 0.669 0.199 13.104 1.00 97.25 72 ILE A CA 1
ATOM 524 C C . ILE A 1 72 ? -0.705 0.119 12.426 1.00 97.25 72 ILE A C 1
ATOM 526 O O . ILE A 1 72 ? -1.021 -0.855 11.752 1.00 97.25 72 ILE A O 1
ATOM 530 N N . SER A 1 73 ? -1.527 1.162 12.581 1.00 97.38 73 SER A N 1
ATOM 531 C CA . SER A 1 73 ? -2.889 1.251 12.028 1.00 97.38 73 SER A CA 1
ATOM 532 C C . SER A 1 73 ? -3.053 2.299 10.920 1.00 97.38 73 SER A C 1
ATOM 534 O O . SER A 1 73 ? -4.162 2.525 10.436 1.00 97.38 73 SER A O 1
ATOM 536 N N . ALA A 1 74 ? -1.964 2.941 10.488 1.00 98.00 74 ALA A N 1
ATOM 537 C CA . ALA A 1 74 ? -1.969 3.957 9.438 1.00 98.00 74 ALA A CA 1
ATOM 538 C C . ALA A 1 74 ? -0.750 3.813 8.514 1.00 98.00 74 ALA A C 1
ATOM 540 O O . ALA A 1 74 ? 0.386 3.731 8.980 1.00 98.00 74 ALA A O 1
ATOM 541 N N . VAL A 1 75 ? -0.968 3.808 7.198 1.00 97.94 75 VAL A N 1
ATOM 542 C CA . VAL A 1 75 ? 0.094 3.599 6.204 1.00 97.94 75 VAL A CA 1
ATOM 543 C C . VAL A 1 75 ? 0.025 4.588 5.035 1.00 97.94 75 VAL A C 1
ATOM 545 O O . VAL A 1 75 ? -1.049 4.897 4.515 1.00 97.94 75 VAL A O 1
ATOM 548 N N . GLU A 1 76 ? 1.190 5.059 4.596 1.00 97.38 76 GLU A N 1
ATOM 549 C CA . GLU A 1 76 ? 1.395 5.696 3.296 1.00 97.38 76 GLU A CA 1
ATOM 550 C C . GLU A 1 76 ? 1.923 4.649 2.315 1.00 97.38 76 GLU A C 1
ATOM 552 O O . GLU A 1 76 ? 2.996 4.071 2.514 1.00 97.38 76 GLU A O 1
ATOM 557 N N . LEU A 1 77 ? 1.181 4.404 1.236 1.00 95.50 77 LEU A N 1
ATOM 558 C CA . LEU A 1 77 ? 1.599 3.461 0.202 1.00 95.50 77 LEU A CA 1
ATOM 559 C C . LEU A 1 77 ? 2.305 4.186 -0.941 1.00 95.50 77 LEU A C 1
ATOM 561 O O . LEU A 1 77 ? 1.769 5.123 -1.533 1.00 95.50 77 LEU A O 1
ATOM 565 N N . MET A 1 78 ? 3.505 3.725 -1.288 1.00 92.38 78 MET A N 1
ATOM 566 C CA . MET A 1 78 ? 4.148 4.107 -2.544 1.00 92.38 78 MET A CA 1
ATOM 567 C C . MET A 1 78 ? 3.489 3.410 -3.739 1.00 92.38 78 MET A C 1
ATOM 569 O O . MET A 1 78 ? 2.869 2.359 -3.591 1.00 92.38 78 MET A O 1
ATOM 573 N N . GLY A 1 79 ? 3.692 3.957 -4.940 1.00 86.88 79 GLY A N 1
ATOM 574 C CA . GLY A 1 79 ? 3.133 3.410 -6.181 1.00 86.88 79 GLY A CA 1
ATOM 575 C C . GLY A 1 79 ? 3.450 1.931 -6.442 1.00 86.88 79 GLY A C 1
ATOM 576 O O . GLY A 1 79 ? 2.589 1.228 -6.946 1.00 86.88 79 GLY A O 1
ATOM 577 N N . GLY A 1 80 ? 4.624 1.426 -6.040 1.00 87.00 80 GLY A N 1
ATOM 578 C CA . GLY A 1 80 ? 5.049 0.043 -6.318 1.00 87.00 80 GLY A CA 1
ATOM 579 C C . GLY A 1 80 ? 4.051 -1.034 -5.856 1.00 87.00 80 GLY A C 1
ATOM 580 O O . GLY A 1 80 ? 3.488 -1.721 -6.705 1.00 87.00 80 GLY A O 1
ATOM 581 N N . PRO A 1 81 ? 3.782 -1.176 -4.542 1.00 90.75 81 PRO A N 1
ATOM 582 C CA . PRO A 1 81 ? 2.799 -2.139 -4.036 1.00 90.75 81 PRO A CA 1
ATOM 583 C C . PRO A 1 81 ? 1.387 -1.951 -4.612 1.00 90.75 81 PRO A C 1
ATOM 585 O O . PRO A 1 81 ? 0.683 -2.932 -4.841 1.00 90.75 81 PRO A O 1
ATOM 588 N N . ILE A 1 82 ? 0.980 -0.701 -4.863 1.00 92.88 82 ILE A N 1
ATOM 589 C CA . ILE A 1 82 ? -0.344 -0.359 -5.403 1.00 92.88 82 ILE A CA 1
ATOM 590 C C . ILE A 1 82 ? -0.484 -0.851 -6.848 1.00 92.88 82 ILE A C 1
ATOM 592 O O . ILE A 1 82 ? -1.458 -1.518 -7.188 1.00 92.88 82 ILE A O 1
ATOM 596 N N . GLU A 1 83 ? 0.491 -0.527 -7.697 1.00 91.31 83 GLU A N 1
ATOM 597 C CA . GLU A 1 83 ? 0.499 -0.896 -9.112 1.00 91.31 83 GLU A CA 1
ATOM 598 C C . GLU A 1 83 ? 0.674 -2.408 -9.285 1.00 91.31 83 GLU A C 1
ATOM 600 O O . GLU A 1 83 ? -0.035 -3.016 -10.082 1.00 91.31 83 GLU A O 1
ATOM 605 N N . ALA A 1 84 ? 1.533 -3.038 -8.477 1.00 90.06 84 ALA A N 1
ATOM 606 C CA . ALA A 1 84 ? 1.693 -4.490 -8.468 1.00 90.06 84 ALA A CA 1
ATOM 607 C C . ALA A 1 84 ? 0.386 -5.211 -8.098 1.00 90.06 84 ALA A C 1
ATOM 609 O O . ALA A 1 84 ? 0.008 -6.169 -8.768 1.00 90.06 84 ALA A O 1
ATOM 610 N N . TYR A 1 85 ? -0.340 -4.727 -7.081 1.00 93.06 85 TYR A N 1
ATOM 611 C CA . TYR A 1 85 ? -1.657 -5.268 -6.723 1.00 93.06 85 TYR A CA 1
ATOM 612 C C . TYR A 1 85 ? -2.675 -5.121 -7.861 1.00 93.06 85 TYR A C 1
ATOM 614 O O . TYR A 1 85 ? -3.500 -6.004 -8.079 1.00 93.06 85 TYR A O 1
ATOM 622 N N . ALA A 1 86 ? -2.594 -4.021 -8.611 1.00 92.81 86 ALA A N 1
ATOM 623 C CA . ALA A 1 86 ? -3.440 -3.782 -9.772 1.00 92.81 86 ALA A CA 1
ATOM 624 C C . ALA A 1 86 ? -3.012 -4.555 -11.038 1.00 92.81 86 ALA A C 1
ATOM 626 O O . ALA A 1 86 ? -3.666 -4.444 -12.072 1.00 92.81 86 ALA A O 1
ATOM 627 N N . GLY A 1 87 ? -1.947 -5.359 -10.971 1.00 91.75 87 GLY A N 1
ATOM 628 C CA . GLY A 1 87 ? -1.479 -6.171 -12.093 1.00 91.75 87 GLY A CA 1
ATOM 629 C C . GLY A 1 87 ? -0.625 -5.401 -13.098 1.00 91.75 87 GLY A C 1
ATOM 630 O O . GLY A 1 87 ? -0.666 -5.705 -14.290 1.00 91.75 87 GLY A O 1
ATOM 631 N N . ALA A 1 88 ? 0.125 -4.395 -12.644 1.00 90.44 88 ALA A N 1
ATOM 632 C CA . ALA A 1 88 ? 1.086 -3.699 -13.490 1.00 90.44 88 ALA A CA 1
ATOM 633 C C . ALA A 1 88 ? 2.132 -4.661 -14.073 1.00 90.44 88 ALA A C 1
ATOM 635 O O . ALA A 1 88 ? 2.550 -5.607 -13.394 1.00 90.44 88 ALA A O 1
ATOM 636 N N . PRO A 1 89 ? 2.597 -4.414 -15.312 1.00 88.56 89 PRO A N 1
ATOM 637 C CA . PRO A 1 89 ? 3.689 -5.184 -15.884 1.00 88.56 89 PRO A CA 1
ATOM 638 C C . PRO A 1 89 ? 4.930 -5.067 -14.994 1.00 88.56 89 PRO A C 1
ATOM 640 O O . PRO A 1 89 ? 5.257 -3.990 -14.495 1.00 88.56 89 PRO A O 1
ATOM 643 N N . ALA A 1 90 ? 5.639 -6.177 -14.802 1.00 82.56 90 ALA A N 1
ATOM 644 C CA . ALA A 1 90 ? 6.902 -6.182 -14.080 1.00 82.56 90 ALA A CA 1
ATOM 645 C C . ALA A 1 90 ? 8.054 -5.896 -15.047 1.00 82.56 90 ALA A C 1
ATOM 647 O O . ALA A 1 90 ? 8.170 -6.533 -16.094 1.00 82.56 90 ALA A O 1
ATOM 648 N N . MET A 1 91 ? 8.955 -4.986 -14.674 1.00 72.94 91 MET A N 1
ATOM 649 C CA . MET A 1 91 ? 10.226 -4.872 -15.378 1.00 72.94 91 MET A CA 1
ATOM 650 C C . MET A 1 91 ? 11.067 -6.108 -15.048 1.00 72.94 91 MET A C 1
ATOM 652 O O . MET A 1 91 ? 11.572 -6.246 -13.931 1.00 72.94 91 MET A O 1
ATOM 656 N N . THR A 1 92 ? 11.244 -7.014 -16.006 1.00 62.88 92 THR A N 1
ATOM 657 C CA . THR A 1 92 ? 12.223 -8.099 -15.887 1.00 62.88 92 THR A CA 1
ATOM 658 C C . THR A 1 92 ? 13.618 -7.494 -15.817 1.00 62.88 92 THR A C 1
ATOM 660 O O . THR A 1 92 ? 14.185 -7.076 -16.826 1.00 62.88 92 THR A O 1
ATOM 663 N N . ARG A 1 93 ? 14.178 -7.419 -14.607 1.00 57.53 93 ARG A N 1
ATOM 664 C CA . ARG A 1 93 ? 15.582 -7.064 -14.421 1.00 57.53 93 ARG A CA 1
ATOM 665 C C . ARG A 1 93 ? 16.430 -8.312 -14.690 1.00 57.53 93 ARG A C 1
ATOM 667 O O . ARG A 1 93 ? 16.168 -9.336 -14.058 1.00 57.53 93 ARG A O 1
ATOM 674 N N . PRO A 1 94 ? 17.434 -8.251 -15.582 1.00 48.28 94 PRO A N 1
ATOM 675 C CA . PRO A 1 94 ? 18.348 -9.368 -15.779 1.00 48.28 94 PRO A CA 1
ATOM 676 C C . PRO A 1 94 ? 18.993 -9.780 -14.443 1.00 48.28 94 PRO A C 1
ATOM 678 O O . PRO A 1 94 ? 19.401 -8.891 -13.679 1.00 48.28 94 PRO A O 1
ATOM 681 N N . PRO A 1 95 ? 19.114 -11.087 -14.142 1.00 38.56 95 PRO A N 1
ATOM 682 C CA . PRO A 1 95 ? 19.913 -11.555 -13.014 1.00 38.56 95 PRO A CA 1
ATOM 683 C C . PRO A 1 95 ? 21.334 -10.979 -13.112 1.00 38.56 95 PRO A C 1
ATOM 685 O O . PRO A 1 95 ? 21.979 -11.100 -14.149 1.00 38.56 95 PRO A O 1
ATOM 688 N N . GLY A 1 96 ? 21.810 -10.307 -12.057 1.00 45.50 96 GLY A N 1
ATOM 689 C CA . GLY A 1 96 ? 23.150 -9.698 -12.032 1.00 45.50 96 GLY A CA 1
ATOM 690 C C . GLY A 1 96 ? 23.282 -8.328 -12.717 1.00 45.50 96 GLY A C 1
ATOM 691 O O . GLY A 1 96 ? 24.398 -7.847 -12.900 1.00 45.50 96 GLY A O 1
ATOM 692 N N . GLY A 1 97 ? 22.175 -7.674 -13.084 1.00 43.50 97 GLY A N 1
ATOM 693 C CA . GLY A 1 97 ? 22.209 -6.324 -13.654 1.00 43.50 97 GLY A CA 1
ATOM 694 C C . GLY A 1 97 ? 22.747 -5.252 -12.680 1.00 43.50 97 GLY A C 1
ATOM 695 O O . GLY A 1 97 ? 22.547 -5.368 -11.464 1.00 43.50 97 GLY A O 1
ATOM 696 N N . PRO A 1 98 ? 23.382 -4.171 -13.181 1.00 41.56 98 PRO A N 1
ATOM 697 C CA . PRO A 1 98 ? 23.856 -3.068 -12.343 1.00 41.56 98 PRO A CA 1
ATOM 698 C C . PRO A 1 98 ? 22.723 -2.493 -11.472 1.00 41.56 98 PRO A C 1
ATOM 700 O O . PRO A 1 98 ? 21.653 -2.140 -11.973 1.00 41.56 98 PRO A O 1
ATOM 703 N N . GLY A 1 99 ? 22.943 -2.406 -10.155 1.00 48.25 99 GLY A N 1
ATOM 704 C CA . GLY A 1 99 ? 21.982 -1.840 -9.195 1.00 48.25 99 GLY A CA 1
ATOM 705 C C . GLY A 1 99 ? 21.005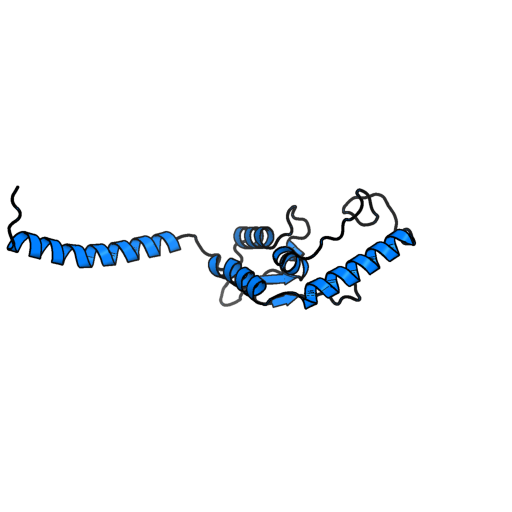 -2.832 -8.546 1.00 48.25 99 GLY A C 1
ATOM 706 O O . GLY A 1 99 ? 19.985 -2.405 -7.997 1.00 48.25 99 GLY A O 1
ATOM 707 N N . GLY A 1 100 ? 21.260 -4.141 -8.616 1.00 42.62 100 GLY A N 1
ATOM 708 C CA . GLY A 1 100 ? 20.679 -5.094 -7.663 1.00 42.62 100 GLY A CA 1
ATOM 709 C C . GLY A 1 100 ? 21.307 -4.922 -6.268 1.00 42.62 100 GLY A C 1
ATOM 710 O O . GLY A 1 100 ? 22.488 -4.568 -6.192 1.00 42.62 100 GLY A O 1
ATOM 711 N N . PRO A 1 101 ? 20.573 -5.154 -5.162 1.00 37.03 101 PRO A N 1
ATOM 712 C CA . PRO A 1 101 ? 21.177 -5.172 -3.831 1.00 37.03 101 PRO A CA 1
ATOM 713 C C . PRO A 1 101 ? 22.299 -6.226 -3.796 1.00 37.03 101 PRO A C 1
ATOM 715 O O . PRO A 1 101 ? 22.026 -7.414 -3.937 1.00 37.03 101 PRO A O 1
ATOM 718 N N . GLY A 1 102 ? 23.558 -5.791 -3.670 1.00 43.66 102 GLY A N 1
ATOM 719 C CA . GLY A 1 102 ? 24.723 -6.676 -3.511 1.00 43.66 102 GLY A CA 1
ATOM 720 C C . GLY A 1 102 ? 25.485 -7.091 -4.781 1.00 43.66 102 GLY A C 1
ATOM 721 O O . GLY A 1 102 ? 26.386 -7.917 -4.679 1.00 43.66 102 GLY A O 1
ATOM 722 N N . GLY A 1 103 ? 25.184 -6.543 -5.965 1.00 46.56 103 GLY A N 1
ATOM 723 C CA . GLY A 1 103 ? 25.931 -6.867 -7.192 1.00 46.56 103 GLY A CA 1
ATOM 724 C C . GLY A 1 103 ? 27.242 -6.070 -7.335 1.00 46.56 103 GLY A C 1
ATOM 725 O O . GLY A 1 103 ? 27.186 -4.837 -7.298 1.00 46.56 103 GLY A O 1
ATOM 726 N N . PRO A 1 104 ? 28.413 -6.707 -7.548 1.00 44.50 104 PRO A N 1
ATOM 727 C CA . PRO A 1 104 ? 29.660 -6.002 -7.825 1.00 44.50 104 PRO A CA 1
ATOM 728 C C . PRO A 1 104 ? 29.630 -5.489 -9.268 1.00 44.50 104 PRO A C 1
ATOM 730 O O . PRO A 1 104 ? 29.990 -6.186 -10.210 1.00 44.50 104 PRO A O 1
ATOM 733 N N . GLY A 1 105 ? 29.146 -4.267 -9.465 1.00 46.84 105 GLY A N 1
ATOM 734 C CA . GLY A 1 105 ? 29.090 -3.669 -10.793 1.00 46.84 105 GLY A CA 1
ATOM 735 C C . GLY A 1 105 ? 28.887 -2.170 -10.711 1.00 46.84 105 GLY A C 1
ATOM 736 O O . GLY A 1 105 ? 27.795 -1.702 -10.391 1.00 46.84 105 GLY A O 1
ATOM 737 N N . GLY A 1 106 ? 29.946 -1.413 -10.997 1.00 53.03 106 GLY A N 1
ATOM 738 C CA . GLY A 1 106 ? 29.861 0.032 -11.177 1.00 53.03 106 GLY A CA 1
ATOM 739 C C . GLY A 1 106 ? 28.819 0.415 -12.236 1.00 53.03 106 GLY A C 1
ATOM 740 O O . GLY A 1 106 ? 28.433 -0.393 -13.083 1.00 53.03 106 GLY A O 1
ATOM 741 N N . ARG A 1 107 ? 28.357 1.670 -12.187 1.00 60.34 107 ARG A N 1
ATOM 742 C CA . ARG A 1 107 ? 27.432 2.260 -13.169 1.00 60.34 107 ARG A CA 1
ATOM 743 C C . ARG A 1 107 ? 28.079 2.284 -14.560 1.00 60.34 107 ARG A C 1
ATOM 745 O O . ARG A 1 107 ? 28.672 3.287 -14.940 1.00 60.34 107 ARG A O 1
ATOM 752 N N . ARG A 1 108 ? 27.963 1.191 -15.323 1.00 74.06 108 ARG A N 1
ATOM 753 C CA . ARG A 1 108 ? 28.192 1.232 -16.772 1.00 74.06 108 ARG A CA 1
ATOM 754 C C . ARG A 1 108 ? 27.065 2.027 -17.441 1.00 74.06 108 ARG A C 1
ATOM 756 O O . ARG A 1 108 ? 25.929 1.962 -16.960 1.00 74.06 108 ARG A O 1
ATOM 763 N N . PRO A 1 109 ? 27.344 2.755 -18.534 1.00 76.94 109 PRO A N 1
ATOM 764 C CA . PRO A 1 109 ? 26.289 3.294 -19.378 1.00 76.94 109 PRO A CA 1
ATOM 765 C C . PRO A 1 109 ? 25.341 2.170 -19.838 1.00 76.94 109 PRO A C 1
ATOM 767 O O . PRO A 1 109 ? 25.805 1.047 -20.082 1.00 76.94 109 PRO A O 1
ATOM 770 N N . PRO A 1 110 ? 24.027 2.436 -19.924 1.00 76.94 110 PRO A N 1
ATOM 771 C CA . PRO A 1 110 ? 23.068 1.460 -20.431 1.00 76.94 110 PRO A CA 1
ATOM 772 C C . PRO A 1 110 ? 23.364 1.137 -21.903 1.00 76.94 110 PRO A C 1
ATOM 774 O O . PRO A 1 110 ? 23.735 2.024 -22.673 1.00 76.94 110 PRO A O 1
ATOM 777 N N . THR A 1 111 ? 23.219 -0.130 -22.295 1.00 85.12 111 THR A N 1
ATOM 778 C CA . THR A 1 111 ? 23.344 -0.536 -23.705 1.00 85.12 111 THR A CA 1
ATOM 779 C C . THR A 1 111 ? 22.125 -0.059 -24.508 1.00 85.12 111 THR A C 1
ATOM 781 O O . THR A 1 111 ? 21.066 0.174 -23.920 1.00 85.12 111 THR A O 1
ATOM 784 N N . PRO A 1 112 ? 22.212 0.056 -25.848 1.00 88.56 112 PRO A N 1
ATOM 785 C CA . PRO A 1 112 ? 21.053 0.406 -26.675 1.00 88.56 112 PRO A CA 1
ATOM 786 C C . PRO A 1 112 ? 19.851 -0.526 -26.462 1.00 88.56 112 PRO A C 1
ATOM 788 O O . PRO A 1 112 ? 18.714 -0.067 -26.403 1.00 88.56 112 PRO A O 1
ATOM 791 N N . GLU A 1 113 ? 20.102 -1.823 -26.269 1.00 87.06 113 GLU A N 1
ATOM 792 C CA . GLU A 1 113 ? 19.058 -2.809 -25.968 1.00 87.06 113 GLU A CA 1
ATOM 793 C C . GLU A 1 113 ? 18.386 -2.549 -24.613 1.00 87.06 113 GLU A C 1
ATOM 795 O O . GLU A 1 113 ? 17.165 -2.633 -24.499 1.00 87.06 113 GLU A O 1
ATOM 800 N N . GLU A 1 114 ? 19.155 -2.178 -23.584 1.00 84.25 114 GLU A N 1
ATOM 801 C CA . GLU A 1 114 ? 18.611 -1.830 -22.267 1.00 84.25 114 GLU A CA 1
ATOM 802 C C . GLU A 1 114 ? 17.798 -0.534 -22.299 1.00 84.25 114 GLU A C 1
ATOM 804 O O . GLU A 1 114 ? 16.799 -0.423 -21.584 1.00 84.25 114 GLU A O 1
ATOM 809 N N . VAL A 1 115 ? 18.205 0.440 -23.119 1.00 84.81 115 VAL A N 1
ATOM 810 C CA . VAL A 1 115 ? 17.442 1.675 -23.344 1.00 84.81 115 VAL A CA 1
ATOM 811 C C . VAL A 1 115 ? 16.120 1.354 -24.038 1.00 84.81 115 VAL A C 1
ATOM 813 O O . VAL A 1 115 ? 15.066 1.697 -23.507 1.00 84.81 115 VAL A O 1
ATOM 816 N N . ALA A 1 116 ? 16.150 0.609 -25.146 1.00 88.06 116 ALA A N 1
ATOM 817 C CA . ALA A 1 116 ? 14.942 0.215 -25.869 1.00 88.06 116 ALA A CA 1
ATOM 818 C C . ALA A 1 116 ? 13.985 -0.619 -24.994 1.00 88.06 116 ALA A C 1
ATOM 820 O O . ALA A 1 116 ? 12.770 -0.418 -25.026 1.00 88.06 116 ALA A O 1
ATOM 821 N N . ALA A 1 117 ? 14.512 -1.518 -24.154 1.00 87.12 117 ALA A N 1
ATOM 822 C CA . ALA A 1 117 ? 13.710 -2.288 -23.204 1.00 87.12 117 ALA A CA 1
ATOM 823 C C . ALA A 1 117 ? 13.041 -1.398 -22.141 1.00 87.12 117 ALA A C 1
ATOM 825 O O . ALA A 1 117 ? 11.876 -1.617 -21.805 1.00 87.12 117 ALA A O 1
ATOM 826 N N . ARG A 1 118 ? 13.743 -0.375 -21.629 1.00 83.75 118 ARG A N 1
ATOM 827 C CA . ARG A 1 118 ? 13.174 0.614 -20.694 1.00 83.75 118 ARG A CA 1
ATOM 828 C C . ARG A 1 118 ? 12.081 1.452 -21.345 1.00 83.75 118 ARG A C 1
ATOM 830 O O . ARG A 1 118 ? 11.043 1.659 -20.725 1.00 83.75 118 ARG A O 1
ATOM 837 N N . GLU A 1 119 ? 12.295 1.912 -22.573 1.00 88.12 119 GLU A N 1
ATOM 838 C CA . GLU A 1 119 ? 11.309 2.700 -23.321 1.00 88.12 119 GLU A CA 1
ATOM 839 C C . GLU A 1 119 ? 10.052 1.884 -23.623 1.00 88.12 119 GLU A C 1
ATOM 841 O O . GLU A 1 119 ? 8.937 2.352 -23.380 1.00 88.12 119 GLU A O 1
ATOM 846 N N . LYS A 1 120 ? 10.224 0.633 -24.069 1.00 89.56 120 LYS A N 1
ATOM 847 C CA . LYS A 1 120 ? 9.116 -0.300 -24.282 1.00 89.56 120 LYS A CA 1
ATOM 848 C C . LYS A 1 120 ? 8.330 -0.527 -22.992 1.00 89.56 120 LYS A C 1
ATOM 850 O O . LYS A 1 120 ? 7.113 -0.364 -22.987 1.00 89.56 120 LYS A O 1
ATOM 855 N N . TYR A 1 121 ? 9.020 -0.825 -21.891 1.00 88.19 121 TYR A N 1
ATOM 856 C CA . TYR A 1 121 ? 8.387 -0.995 -20.585 1.00 88.19 121 TYR A CA 1
ATOM 857 C C . TYR A 1 121 ? 7.639 0.269 -20.135 1.00 88.19 121 TYR A C 1
ATOM 859 O O . TYR A 1 121 ? 6.514 0.185 -19.649 1.00 88.19 121 TYR A O 1
ATOM 867 N N . ALA A 1 122 ? 8.219 1.456 -20.330 1.00 87.12 122 ALA A N 1
ATOM 868 C CA . ALA A 1 122 ? 7.569 2.717 -19.985 1.00 87.12 122 ALA A CA 1
ATOM 869 C C . ALA A 1 122 ? 6.290 2.955 -20.809 1.00 87.12 122 ALA A C 1
ATOM 871 O O . ALA A 1 122 ? 5.284 3.416 -20.262 1.00 87.12 122 ALA A O 1
ATOM 872 N N . ALA A 1 123 ? 6.304 2.617 -22.102 1.00 90.38 123 ALA A N 1
ATOM 873 C CA . ALA A 1 123 ? 5.132 2.700 -22.968 1.00 90.38 123 ALA A CA 1
ATOM 874 C C . ALA A 1 123 ? 4.036 1.703 -22.551 1.00 90.38 123 ALA A C 1
ATOM 876 O O . ALA A 1 123 ? 2.873 2.092 -22.435 1.00 90.38 123 ALA A O 1
ATOM 877 N N . GLU A 1 124 ? 4.407 0.455 -22.257 1.00 91.62 124 GLU A N 1
ATOM 878 C CA . GLU A 1 124 ? 3.492 -0.580 -21.756 1.00 91.62 124 GLU A CA 1
ATOM 879 C C . GLU A 1 124 ? 2.876 -0.184 -20.412 1.00 91.62 124 GLU A C 1
ATOM 881 O O . GLU A 1 124 ? 1.658 -0.244 -20.244 1.00 91.62 124 GLU A O 1
ATOM 886 N N . LEU A 1 125 ? 3.688 0.309 -19.474 1.00 89.81 125 LEU A N 1
ATOM 887 C CA . LEU A 1 125 ? 3.223 0.767 -18.168 1.00 89.81 125 LEU A CA 1
ATOM 888 C C . LEU A 1 125 ? 2.286 1.974 -18.295 1.00 89.81 125 LEU A C 1
ATOM 890 O O . LEU A 1 125 ? 1.285 2.056 -17.585 1.00 89.81 125 LEU A O 1
ATOM 894 N N . LYS A 1 126 ? 2.567 2.907 -19.215 1.00 90.81 126 LYS A N 1
ATOM 895 C CA . LYS A 1 126 ? 1.671 4.035 -19.507 1.00 90.81 126 LYS A CA 1
ATOM 896 C C . LYS A 1 126 ? 0.334 3.552 -20.068 1.00 90.81 126 LYS A C 1
ATOM 898 O O . LYS A 1 126 ? -0.706 4.001 -19.592 1.00 90.81 126 LYS A O 1
ATOM 903 N N . ALA A 1 127 ? 0.351 2.652 -21.050 1.00 93.38 127 ALA A N 1
ATOM 904 C CA . ALA A 1 127 ? -0.866 2.089 -21.630 1.00 93.38 127 ALA A CA 1
ATOM 905 C C . ALA A 1 127 ? -1.691 1.331 -20.577 1.00 93.38 127 ALA A C 1
ATOM 907 O O . ALA A 1 127 ? -2.901 1.526 -20.492 1.00 93.38 127 ALA A O 1
ATOM 908 N N . TRP A 1 128 ? -1.026 0.547 -19.722 1.00 93.62 128 TRP A N 1
ATOM 909 C CA . TRP A 1 128 ? -1.651 -0.144 -18.598 1.00 93.62 128 TRP A CA 1
ATOM 910 C C . TRP A 1 128 ? -2.288 0.835 -17.604 1.00 93.62 128 TRP A C 1
ATOM 912 O O . TRP A 1 128 ? -3.459 0.671 -17.274 1.00 93.62 128 TRP A O 1
ATOM 922 N N . ARG A 1 129 ? -1.576 1.891 -17.175 1.00 91.00 129 ARG A N 1
ATOM 923 C CA . ARG A 1 129 ? -2.117 2.908 -16.248 1.00 91.00 129 ARG A CA 1
ATOM 924 C C . ARG A 1 129 ? -3.395 3.552 -16.786 1.00 91.00 129 ARG A C 1
ATOM 926 O O . ARG A 1 129 ? -4.312 3.808 -16.014 1.00 91.00 129 ARG A O 1
ATOM 933 N N . LEU A 1 130 ? -3.456 3.801 -18.095 1.00 92.25 130 LEU A N 1
ATOM 934 C CA . LEU A 1 130 ? -4.622 4.394 -18.756 1.00 92.25 130 LEU A CA 1
ATOM 935 C C . LEU A 1 130 ? -5.801 3.421 -18.909 1.00 92.25 130 LEU A C 1
ATOM 937 O O . LEU A 1 130 ? -6.929 3.880 -19.061 1.00 92.25 130 LEU A O 1
ATOM 941 N N . SER A 1 131 ? -5.565 2.106 -18.874 1.00 93.50 131 SER A N 1
ATOM 942 C CA . SER A 1 131 ? -6.623 1.096 -18.994 1.00 93.50 131 SER A CA 1
ATOM 943 C C . SER A 1 131 ? -7.226 0.659 -17.655 1.00 93.50 131 SER A C 1
ATOM 945 O O . SER A 1 131 ? -8.221 -0.067 -17.650 1.00 93.50 131 SER A O 1
ATOM 947 N N . GLN A 1 132 ? -6.650 1.075 -16.521 1.00 92.12 132 GLN A N 1
ATOM 948 C CA . GLN A 1 132 ? -7.091 0.608 -15.207 1.00 92.12 132 GLN A CA 1
ATOM 949 C C . GLN A 1 132 ? -8.460 1.162 -14.793 1.00 92.12 132 GLN A C 1
ATOM 951 O O . GLN A 1 132 ? -8.760 2.344 -14.953 1.00 92.12 132 GLN A O 1
ATOM 956 N N . SER A 1 133 ? -9.263 0.298 -14.167 1.00 93.00 133 SER A N 1
ATOM 957 C CA . SER A 1 133 ? -10.509 0.663 -13.485 1.00 93.00 133 SER A CA 1
ATOM 958 C C . SER A 1 133 ? -10.253 1.023 -12.014 1.00 93.00 133 SER A C 1
ATOM 960 O O . SER A 1 133 ? -9.335 0.509 -11.370 1.00 93.00 133 SER A O 1
ATOM 962 N N . MET A 1 134 ? -11.120 1.870 -11.446 1.00 93.06 134 MET A N 1
ATOM 963 C CA . MET A 1 134 ? -11.077 2.217 -10.021 1.00 93.06 134 MET A CA 1
ATOM 964 C C . MET A 1 134 ? -11.414 1.054 -9.077 1.00 93.06 134 MET A C 1
ATOM 966 O O . MET A 1 134 ? -11.143 1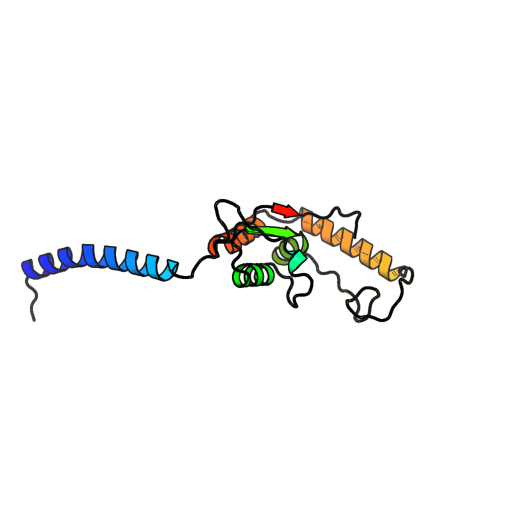.150 -7.879 1.00 93.06 134 MET A O 1
ATOM 970 N N . ASP A 1 135 ? -12.006 -0.033 -9.570 1.00 96.12 135 ASP A N 1
ATOM 971 C CA . ASP A 1 135 ? -12.509 -1.116 -8.722 1.00 96.12 135 ASP A CA 1
ATOM 972 C C . ASP A 1 135 ? -11.381 -1.891 -8.042 1.00 96.12 135 ASP A C 1
ATOM 974 O O . ASP A 1 135 ? -11.484 -2.207 -6.855 1.00 96.12 135 ASP A O 1
ATOM 978 N N . THR A 1 136 ? -10.251 -2.081 -8.726 1.00 92.69 136 THR A N 1
ATOM 979 C CA . THR A 1 136 ? -9.070 -2.718 -8.134 1.00 92.69 136 THR A CA 1
ATOM 980 C C . THR A 1 136 ? -8.499 -1.887 -6.982 1.00 92.69 136 THR A C 1
ATOM 982 O O . THR A 1 136 ? -8.173 -2.424 -5.924 1.00 92.69 136 THR A O 1
ATOM 985 N N . PHE A 1 137 ? -8.461 -0.559 -7.117 1.00 94.19 137 PHE A N 1
ATOM 986 C CA . PHE A 1 137 ? -7.991 0.330 -6.047 1.00 94.19 137 PHE A CA 1
ATOM 987 C C . PHE A 1 137 ? -8.976 0.404 -4.871 1.00 94.19 137 PHE A C 1
ATOM 989 O O . PHE A 1 137 ? -8.557 0.494 -3.715 1.00 94.19 137 PHE A O 1
ATOM 996 N N . LYS A 1 138 ? -10.289 0.311 -5.129 1.00 96.62 138 LYS A N 1
ATOM 997 C CA . LYS A 1 138 ? -11.294 0.165 -4.062 1.00 96.62 138 LYS A CA 1
ATOM 998 C C . LYS A 1 138 ? -11.109 -1.152 -3.310 1.00 96.62 138 LYS A C 1
ATOM 1000 O O . LYS A 1 138 ? -11.175 -1.148 -2.083 1.00 96.62 138 LYS A O 1
ATOM 1005 N N . ALA A 1 139 ? -10.846 -2.251 -4.019 1.00 97.06 139 ALA A N 1
ATOM 1006 C CA . ALA A 1 139 ? -10.572 -3.550 -3.410 1.00 97.06 139 ALA A CA 1
ATOM 1007 C C . ALA A 1 139 ? -9.304 -3.510 -2.543 1.00 97.06 139 ALA A C 1
ATOM 1009 O O . ALA A 1 139 ? -9.331 -3.989 -1.411 1.00 97.06 139 ALA A O 1
ATOM 1010 N N . LEU A 1 140 ? -8.239 -2.854 -3.017 1.00 96.69 140 LEU A N 1
ATOM 1011 C CA . LEU A 1 140 ? -7.024 -2.617 -2.232 1.00 96.69 140 LEU A CA 1
ATOM 1012 C C . LEU A 1 140 ? -7.325 -1.840 -0.944 1.00 96.69 140 LEU A C 1
ATOM 1014 O O . LEU A 1 140 ? -6.927 -2.246 0.145 1.00 96.69 140 LEU A O 1
ATOM 1018 N N . ARG A 1 141 ? -8.070 -0.732 -1.048 1.00 96.81 141 ARG A N 1
ATOM 1019 C CA . ARG A 1 141 ? -8.461 0.056 0.127 1.00 96.81 141 ARG A CA 1
ATOM 1020 C C . ARG A 1 141 ? -9.281 -0.771 1.109 1.00 96.81 141 ARG A C 1
ATOM 1022 O O . ARG A 1 141 ? -9.059 -0.686 2.313 1.00 96.81 141 ARG A O 1
ATOM 1029 N N . LYS A 1 142 ? -10.216 -1.573 0.596 1.00 97.38 142 LYS A N 1
ATOM 1030 C CA . LYS A 1 142 ? -11.044 -2.459 1.411 1.00 97.38 142 LYS A CA 1
ATOM 1031 C C . LYS A 1 142 ? -10.185 -3.475 2.164 1.00 97.38 142 LYS A C 1
ATOM 1033 O O . LYS A 1 142 ? -10.367 -3.606 3.365 1.00 97.38 142 LYS A O 1
ATOM 1038 N N . MET A 1 143 ? -9.221 -4.111 1.498 1.00 96.81 143 MET A N 1
ATOM 1039 C CA . MET A 1 143 ? -8.302 -5.074 2.117 1.00 96.81 143 MET A CA 1
ATOM 1040 C C . MET A 1 143 ? -7.590 -4.490 3.347 1.00 96.81 143 MET A C 1
ATOM 1042 O O . MET A 1 143 ? -7.564 -5.120 4.400 1.00 96.81 143 MET A O 1
ATOM 1046 N N . TYR A 1 144 ? -7.045 -3.277 3.233 1.00 97.25 144 TYR A N 1
ATOM 1047 C CA . TYR A 1 144 ? -6.364 -2.617 4.352 1.00 97.25 144 TYR A CA 1
ATOM 1048 C C . TYR A 1 144 ? -7.345 -2.216 5.462 1.00 97.25 144 TYR A C 1
ATOM 1050 O O . TYR A 1 144 ? -7.093 -2.480 6.638 1.00 97.25 144 TYR A O 1
ATOM 1058 N N . ASN A 1 145 ? -8.493 -1.641 5.092 1.00 97.12 145 ASN A N 1
ATOM 1059 C CA . ASN A 1 145 ? -9.508 -1.213 6.054 1.00 97.12 145 ASN A CA 1
ATOM 1060 C C . ASN A 1 145 ? -10.102 -2.391 6.844 1.00 97.12 145 ASN A C 1
ATOM 1062 O O . ASN A 1 145 ? -10.306 -2.268 8.051 1.00 97.12 145 ASN A O 1
ATOM 1066 N N . ASP A 1 146 ? -10.360 -3.526 6.188 1.00 96.12 146 ASP A N 1
ATOM 1067 C CA . ASP A 1 146 ? -10.861 -4.747 6.831 1.00 96.12 146 ASP A CA 1
ATOM 1068 C C . ASP A 1 146 ? -9.873 -5.253 7.901 1.00 96.12 146 ASP A C 1
ATOM 1070 O O . ASP A 1 146 ? -10.289 -5.746 8.951 1.00 96.12 146 ASP A O 1
ATOM 1074 N N . ALA A 1 147 ? -8.569 -5.062 7.672 1.00 95.81 147 ALA A N 1
ATOM 1075 C CA . ALA A 1 147 ? -7.498 -5.386 8.613 1.00 95.81 147 ALA A CA 1
ATOM 1076 C C . ALA A 1 147 ? -7.268 -4.311 9.699 1.00 95.81 147 ALA A C 1
ATOM 1078 O O . ALA A 1 147 ? -6.392 -4.462 10.548 1.00 95.81 147 ALA A O 1
ATOM 1079 N N . GLY A 1 148 ? -8.044 -3.222 9.700 1.00 95.81 148 GLY A N 1
ATOM 1080 C CA . GLY A 1 148 ? -7.902 -2.126 10.662 1.00 95.81 148 GLY A CA 1
ATOM 1081 C C . GLY A 1 148 ? -6.764 -1.151 10.355 1.00 95.81 148 GLY A C 1
ATOM 1082 O O . GLY A 1 148 ? -6.372 -0.388 11.235 1.00 95.81 148 GLY A O 1
ATOM 1083 N N . VAL A 1 149 ? -6.240 -1.148 9.126 1.00 97.38 149 VAL A N 1
ATOM 1084 C CA . VAL A 1 149 ? -5.182 -0.232 8.689 1.00 97.38 149 VAL A CA 1
ATOM 1085 C C . VAL A 1 149 ? -5.754 0.794 7.718 1.00 97.38 149 VAL A C 1
ATOM 1087 O O . VAL A 1 149 ? -6.321 0.452 6.686 1.00 97.38 149 VAL A O 1
ATOM 1090 N N . THR A 1 150 ? -5.560 2.077 8.009 1.00 97.62 150 THR A N 1
ATOM 1091 C CA . THR A 1 150 ? -5.972 3.163 7.116 1.00 97.62 150 THR A CA 1
ATOM 1092 C C . THR A 1 150 ? -4.844 3.529 6.161 1.00 97.62 150 THR A C 1
ATOM 1094 O O . THR A 1 150 ? -3.758 3.918 6.591 1.00 97.62 150 THR A O 1
ATOM 1097 N N . ILE A 1 151 ? -5.111 3.487 4.855 1.00 97.44 151 ILE A N 1
ATOM 1098 C CA . ILE A 1 151 ? -4.238 4.118 3.857 1.00 97.44 151 ILE A CA 1
ATOM 1099 C C . ILE A 1 151 ? -4.523 5.626 3.884 1.00 97.44 151 ILE A C 1
ATOM 1101 O O . ILE A 1 151 ? -5.541 6.068 3.345 1.00 97.44 151 ILE A O 1
ATOM 1105 N N . TYR A 1 152 ? -3.667 6.408 4.548 1.00 96.25 152 TYR A N 1
ATOM 1106 C CA . TYR A 1 152 ? -3.887 7.852 4.734 1.00 96.25 152 TYR A CA 1
ATOM 1107 C C . TYR A 1 152 ? -3.301 8.697 3.600 1.00 96.25 152 TYR A C 1
ATOM 1109 O O . TYR A 1 152 ? -3.775 9.802 3.346 1.00 96.25 152 TYR A O 1
ATOM 1117 N N . ALA A 1 153 ? -2.282 8.184 2.913 1.00 95.38 153 ALA A N 1
ATOM 1118 C CA . ALA A 1 153 ? -1.636 8.862 1.802 1.00 95.38 153 ALA A CA 1
ATOM 1119 C C . ALA A 1 153 ? -1.176 7.862 0.742 1.00 95.38 153 ALA A C 1
ATOM 1121 O O . ALA A 1 153 ? -0.938 6.680 1.004 1.00 95.38 153 ALA A O 1
ATOM 1122 N N . THR A 1 154 ? -1.047 8.360 -0.482 1.00 93.00 154 THR A N 1
ATOM 1123 C CA . THR A 1 154 ? -0.454 7.628 -1.596 1.00 93.00 154 THR A CA 1
ATOM 1124 C C . THR A 1 154 ? 0.667 8.461 -2.184 1.00 93.00 154 THR A C 1
ATOM 1126 O O . THR A 1 154 ? 0.457 9.611 -2.568 1.00 93.00 154 THR A O 1
ATOM 1129 N N . LYS A 1 155 ? 1.857 7.871 -2.274 1.00 90.31 155 LYS A N 1
ATOM 1130 C CA . LYS A 1 155 ? 3.024 8.498 -2.882 1.00 90.31 155 LYS A CA 1
ATOM 1131 C C . LYS A 1 155 ? 3.233 7.974 -4.289 1.00 90.31 155 LYS A C 1
ATOM 1133 O O . LYS A 1 155 ? 3.711 6.857 -4.498 1.00 90.31 155 LYS A O 1
ATOM 1138 N N . LEU A 1 156 ? 2.919 8.824 -5.255 1.00 82.69 156 LEU A N 1
ATOM 1139 C CA . LEU A 1 156 ? 3.222 8.596 -6.659 1.00 82.69 156 LEU A CA 1
ATOM 1140 C C . LEU A 1 156 ? 4.584 9.225 -6.966 1.00 82.69 156 LEU A C 1
ATOM 1142 O O . LEU A 1 156 ? 4.788 10.416 -6.738 1.00 82.69 156 LEU A O 1
ATOM 1146 N N . LEU A 1 157 ? 5.537 8.420 -7.436 1.00 68.00 157 LEU A N 1
ATOM 1147 C CA . LEU A 1 157 ? 6.810 8.942 -7.933 1.00 68.00 157 LEU A CA 1
ATOM 1148 C C . LEU A 1 157 ? 6.601 9.462 -9.357 1.00 68.00 157 LEU A C 1
ATOM 1150 O O . LEU A 1 157 ? 5.996 8.782 -10.188 1.00 68.00 157 LEU A O 1
ATOM 1154 N N . ALA A 1 158 ? 7.096 10.669 -9.635 1.00 54.69 158 ALA A N 1
ATOM 1155 C CA . ALA A 1 158 ? 7.056 11.230 -10.977 1.00 54.69 158 ALA A CA 1
ATOM 1156 C C . ALA A 1 158 ? 7.847 10.337 -11.944 1.00 54.69 158 ALA A C 1
ATOM 1158 O O . ALA A 1 158 ? 8.956 9.896 -11.640 1.00 54.69 158 ALA A O 1
ATOM 1159 N N . THR A 1 159 ? 7.284 10.106 -13.130 1.00 52.69 159 THR A N 1
ATOM 1160 C CA . THR A 1 159 ? 7.834 9.223 -14.174 1.00 52.69 159 THR A CA 1
ATOM 1161 C C . THR A 1 159 ? 9.203 9.681 -14.700 1.00 52.69 159 THR A C 1
ATOM 1163 O O . THR A 1 159 ? 9.863 8.936 -15.409 1.00 52.69 159 THR A O 1
ATOM 1166 N N . SER A 1 160 ? 9.652 10.889 -14.345 1.00 40.53 160 SER A N 1
ATOM 1167 C CA . SER A 1 160 ? 10.948 11.458 -14.729 1.00 40.53 160 SER A CA 1
ATOM 1168 C C . SER A 1 160 ? 12.097 11.156 -13.756 1.00 40.53 160 SER A C 1
ATOM 1170 O O . SER A 1 160 ? 13.193 11.671 -13.960 1.00 40.53 160 SER A O 1
ATOM 1172 N N . MET A 1 161 ? 11.867 10.394 -12.679 1.00 33.78 161 MET A N 1
ATOM 1173 C CA . MET A 1 161 ? 12.878 10.134 -11.637 1.00 33.78 161 MET A CA 1
ATOM 1174 C C . MET A 1 161 ? 13.233 8.649 -11.430 1.00 33.78 161 MET A C 1
ATOM 1176 O O . MET A 1 161 ? 13.777 8.301 -10.382 1.00 33.78 161 MET A O 1
ATOM 1180 N N . SER A 1 162 ? 12.965 7.777 -12.407 1.00 36.94 162 SER A N 1
ATOM 1181 C CA . SER A 1 162 ? 13.352 6.353 -12.379 1.00 36.94 162 SER A CA 1
ATOM 1182 C C . SER A 1 162 ? 14.346 5.988 -13.475 1.00 36.94 162 SER A C 1
ATOM 1184 O O . SER A 1 162 ? 14.011 6.280 -14.644 1.00 36.94 162 SER A O 1
#

Foldseek 3Di:
DDQDPVNVVVVVVVVVVVVVVVVVVVVVVVVPPPQQDCCDPNDQDEEELVVCVVPPDSALVVSLVVCVVVSHQEYEYEPPNLCVLQVADDLPDPVLDPPDVPRPDDDDPDDPVRVVSVVVSVVSRVVSVVPGDCVSVVVSQVVSVVSNHHNPHYHYDPPVPD